Protein AF-A0A2R5G4V4-F1 (afdb_monomer_lite)

pLDDT: mean 95.09, std 6.28, range [59.59, 98.44]

Structure (mmCIF, N/CA/C/O backbone):
data_AF-A0A2R5G4V4-F1
#
_entry.id   AF-A0A2R5G4V4-F1
#
loop_
_atom_site.group_PDB
_atom_site.id
_atom_site.type_symbol
_atom_site.label_atom_id
_atom_site.label_alt_id
_atom_site.label_comp_id
_atom_site.label_asym_id
_atom_site.label_entity_id
_atom_site.label_seq_id
_atom_site.pdbx_PDB_ins_code
_atom_site.Cartn_x
_atom_site.Cartn_y
_atom_site.Cartn_z
_atom_site.occupancy
_atom_site.B_iso_or_equiv
_atom_site.auth_seq_id
_atom_site.auth_comp_id
_atom_site.auth_asym_id
_atom_site.auth_atom_id
_atom_site.pdbx_PDB_model_num
ATOM 1 N N . MET A 1 1 ? -17.196 3.713 20.883 1.00 59.59 1 MET A N 1
ATOM 2 C CA . MET A 1 1 ? -15.759 4.030 21.013 1.00 59.59 1 MET A CA 1
ATOM 3 C C . MET A 1 1 ? -15.011 2.872 20.388 1.00 59.59 1 MET A C 1
ATOM 5 O O . MET A 1 1 ? -15.288 1.746 20.779 1.00 59.59 1 MET A O 1
ATOM 9 N N . THR A 1 2 ? -14.188 3.114 19.372 1.00 73.62 2 THR A N 1
ATOM 10 C CA . THR A 1 2 ? -13.410 2.059 18.707 1.00 73.62 2 THR A CA 1
ATOM 11 C C . THR A 1 2 ? -12.350 1.530 19.673 1.00 73.62 2 THR A C 1
ATOM 13 O O . THR A 1 2 ? -11.767 2.317 20.420 1.00 73.62 2 THR A O 1
ATOM 16 N N . ASP A 1 3 ? -12.135 0.214 19.695 1.00 90.75 3 ASP A N 1
ATOM 17 C CA . ASP A 1 3 ? -11.136 -0.425 20.557 1.00 90.75 3 ASP A CA 1
ATOM 18 C C . ASP A 1 3 ? -9.741 0.197 20.300 1.00 90.75 3 ASP A C 1
ATOM 20 O O . ASP A 1 3 ? -9.321 0.290 19.140 1.00 90.75 3 ASP A O 1
ATOM 24 N N . PRO A 1 4 ? -9.003 0.643 21.337 1.00 92.00 4 PRO A N 1
ATOM 25 C CA . PRO A 1 4 ? -7.662 1.205 21.171 1.00 92.00 4 PRO A CA 1
ATOM 26 C C . PRO A 1 4 ? -6.694 0.303 20.385 1.00 92.00 4 PRO A C 1
ATOM 28 O O . PRO A 1 4 ? -5.849 0.811 19.646 1.00 92.00 4 PRO A O 1
ATOM 31 N N . GLN A 1 5 ? -6.823 -1.023 20.490 1.00 91.62 5 GLN A N 1
ATOM 32 C CA . GLN A 1 5 ? -6.008 -1.983 19.737 1.00 91.62 5 GLN A CA 1
ATOM 33 C C . GLN A 1 5 ? -6.367 -2.014 18.247 1.00 91.62 5 GLN A C 1
ATOM 35 O O . GLN A 1 5 ? -5.481 -2.148 17.396 1.00 91.62 5 GLN A O 1
ATOM 40 N N . VAL A 1 6 ? -7.650 -1.846 17.919 1.00 93.44 6 VAL A N 1
ATOM 41 C CA . VAL A 1 6 ? -8.123 -1.729 16.532 1.00 93.44 6 VAL A CA 1
ATOM 42 C C . VAL A 1 6 ? -7.543 -0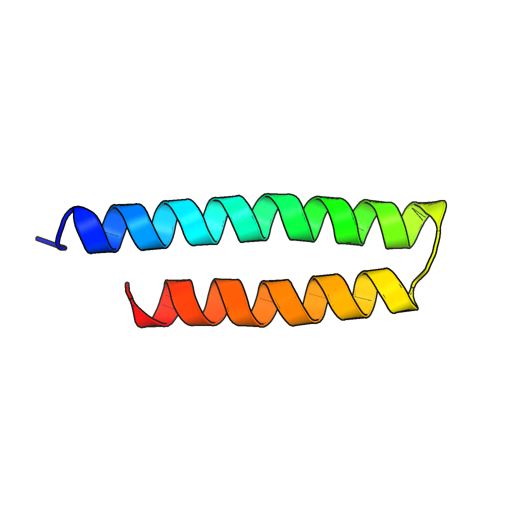.472 15.888 1.00 93.44 6 VAL A C 1
ATOM 44 O O . VAL A 1 6 ? -6.960 -0.541 14.804 1.00 93.44 6 VAL A O 1
ATOM 47 N N . LEU A 1 7 ? -7.599 0.661 16.595 1.00 94.94 7 LEU A N 1
ATOM 48 C CA . LEU A 1 7 ? -7.011 1.917 16.123 1.00 94.94 7 LEU A CA 1
ATOM 49 C C . LEU A 1 7 ? -5.492 1.803 15.937 1.00 94.94 7 LEU A C 1
ATOM 51 O O . LEU A 1 7 ? -4.966 2.242 14.915 1.00 94.94 7 LEU A O 1
ATOM 55 N N . GLN A 1 8 ? -4.785 1.165 16.873 1.00 95.25 8 GLN A N 1
ATOM 56 C CA . GLN A 1 8 ? -3.341 0.952 16.752 1.00 95.25 8 GLN A CA 1
ATOM 57 C C . GLN A 1 8 ? -2.985 0.076 15.541 1.00 95.25 8 GLN A C 1
ATOM 59 O O . GLN A 1 8 ? -2.025 0.372 14.825 1.00 95.25 8 GLN A O 1
ATOM 64 N N . THR A 1 9 ? -3.761 -0.980 15.287 1.00 95.38 9 THR A N 1
ATOM 65 C CA . THR A 1 9 ? -3.580 -1.855 14.117 1.00 95.38 9 THR A CA 1
ATOM 66 C C . THR A 1 9 ? -3.776 -1.079 12.817 1.00 95.38 9 THR A C 1
ATOM 68 O O . THR A 1 9 ? -2.941 -1.171 11.913 1.00 95.38 9 THR A O 1
ATOM 71 N N . ALA A 1 10 ? -4.824 -0.257 12.744 1.00 95.94 10 ALA A N 1
ATOM 72 C CA . ALA A 1 10 ? -5.098 0.583 11.586 1.00 95.94 10 ALA A CA 1
ATOM 73 C C . ALA A 1 10 ? -3.978 1.607 11.329 1.00 95.94 10 ALA A C 1
ATOM 75 O O . ALA A 1 10 ? -3.514 1.740 10.195 1.00 95.94 10 ALA A O 1
ATOM 76 N N . ILE A 1 11 ? -3.486 2.275 12.380 1.00 97.00 11 ILE A N 1
ATOM 77 C CA . ILE A 1 11 ? -2.372 3.235 12.292 1.00 97.00 11 ILE A CA 1
ATOM 78 C C . ILE A 1 11 ? -1.101 2.546 11.784 1.00 97.00 11 ILE A C 1
ATOM 80 O O . ILE A 1 11 ? -0.462 3.035 10.851 1.00 97.00 11 ILE A O 1
ATOM 84 N N . ASN A 1 12 ? -0.750 1.391 12.355 1.00 97.50 12 ASN A N 1
ATOM 85 C CA . ASN A 1 12 ? 0.443 0.645 11.954 1.00 97.50 12 ASN A CA 1
ATOM 86 C C . ASN A 1 12 ? 0.355 0.179 10.494 1.00 97.50 12 ASN A C 1
ATOM 88 O O . ASN A 1 12 ? 1.331 0.288 9.747 1.00 97.50 12 ASN A O 1
ATOM 92 N N . GLY A 1 13 ? -0.815 -0.304 10.068 1.00 97.75 13 GLY A N 1
ATOM 93 C CA . GLY A 1 13 ? -1.053 -0.699 8.681 1.00 97.75 13 GLY A CA 1
ATOM 94 C C . GLY A 1 13 ? -0.949 0.481 7.713 1.00 97.75 1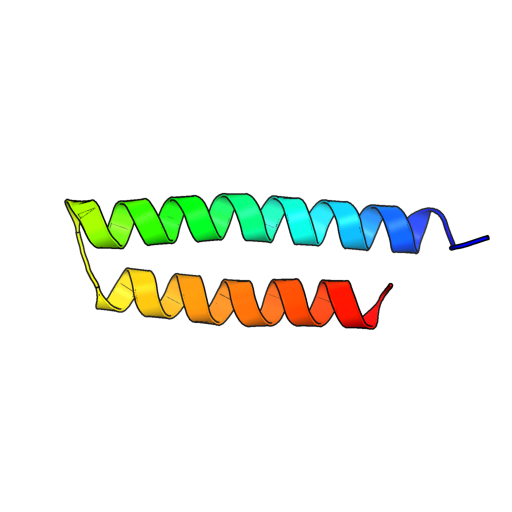3 GLY A C 1
ATOM 95 O O . GLY A 1 13 ? -0.274 0.373 6.691 1.00 97.75 13 GLY A O 1
ATOM 96 N N . ALA A 1 14 ? -1.530 1.633 8.056 1.00 97.69 14 ALA A N 1
ATOM 97 C CA . ALA A 1 14 ? -1.437 2.845 7.242 1.00 97.69 14 ALA A CA 1
ATOM 98 C C . ALA A 1 14 ? 0.010 3.364 7.126 1.00 97.69 14 ALA A C 1
ATOM 100 O O . ALA A 1 14 ? 0.445 3.742 6.037 1.00 97.69 14 ALA A O 1
ATOM 101 N N . ALA A 1 15 ? 0.786 3.328 8.215 1.00 98.31 15 ALA A N 1
ATOM 102 C CA . ALA A 1 15 ? 2.199 3.714 8.206 1.00 98.31 15 ALA A CA 1
ATOM 103 C C . ALA A 1 15 ? 3.062 2.773 7.343 1.00 98.31 15 ALA A C 1
ATOM 105 O O . ALA A 1 15 ? 3.939 3.227 6.597 1.00 98.31 15 ALA A O 1
ATOM 106 N N . ASN A 1 16 ? 2.787 1.466 7.403 1.00 98.19 16 ASN A N 1
ATOM 107 C CA . ASN A 1 16 ? 3.424 0.474 6.538 1.00 98.19 16 ASN A CA 1
ATOM 108 C C . ASN A 1 16 ? 3.092 0.746 5.062 1.00 98.19 16 ASN A C 1
ATOM 110 O O . ASN A 1 16 ? 4.003 0.885 4.243 1.00 98.19 16 ASN A O 1
ATOM 114 N N . ALA A 1 17 ? 1.806 0.949 4.754 1.00 98.31 17 ALA A N 1
ATOM 115 C CA . ALA A 1 17 ? 1.350 1.299 3.415 1.00 98.31 17 ALA A CA 1
ATOM 116 C C . ALA A 1 17 ? 2.051 2.545 2.868 1.00 98.31 17 ALA A C 1
ATOM 118 O O . ALA A 1 17 ? 2.571 2.519 1.754 1.00 98.31 17 ALA A O 1
ATOM 119 N N . HIS A 1 18 ? 2.139 3.609 3.666 1.00 98.25 18 HIS A N 1
ATOM 120 C CA . HIS A 1 18 ? 2.829 4.837 3.280 1.00 98.25 18 HIS A CA 1
ATOM 121 C C 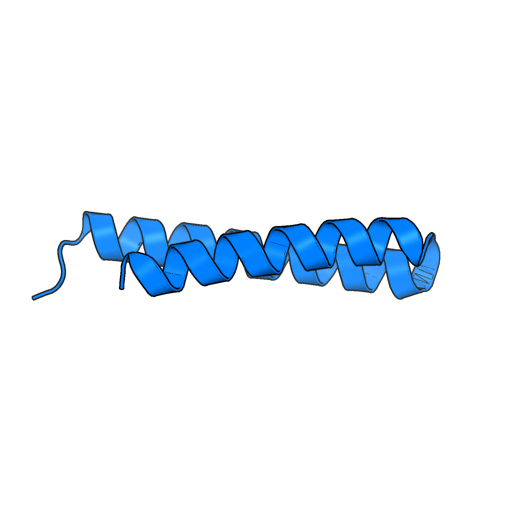. HIS A 1 18 ? 4.300 4.587 2.907 1.00 98.25 18 HIS A C 1
ATOM 123 O O . HIS A 1 18 ? 4.751 5.004 1.839 1.00 98.25 18 HIS A O 1
ATOM 129 N N . THR A 1 19 ? 5.031 3.850 3.746 1.00 98.44 19 THR A N 1
ATOM 130 C CA . THR A 1 19 ? 6.444 3.520 3.499 1.00 98.44 19 THR A CA 1
ATOM 131 C C . THR A 1 19 ? 6.609 2.677 2.233 1.00 98.44 19 THR A C 1
ATOM 133 O O . THR A 1 19 ? 7.453 2.978 1.387 1.00 98.44 19 THR A O 1
ATOM 136 N N . GLY A 1 20 ? 5.768 1.655 2.056 1.00 98.31 20 GLY A N 1
ATOM 137 C CA . GLY A 1 20 ? 5.803 0.797 0.876 1.00 98.31 20 GLY A CA 1
ATOM 138 C C . GLY A 1 20 ? 5.450 1.536 -0.417 1.00 98.31 20 GLY A C 1
ATOM 139 O O . GLY A 1 20 ? 6.086 1.312 -1.444 1.00 98.31 20 GLY A O 1
ATOM 140 N N . LEU A 1 21 ? 4.490 2.463 -0.384 1.00 98.31 21 LEU A N 1
ATOM 141 C CA . LEU A 1 21 ? 4.174 3.310 -1.539 1.00 98.31 21 LEU A CA 1
ATOM 142 C C . LEU A 1 21 ? 5.359 4.208 -1.911 1.00 98.31 21 LEU A C 1
ATOM 144 O O . LEU A 1 21 ? 5.663 4.361 -3.095 1.00 98.31 21 LEU A O 1
ATOM 148 N N . TYR A 1 22 ? 6.072 4.742 -0.917 1.00 98.25 22 TYR A N 1
ATOM 149 C CA . TYR A 1 22 ? 7.281 5.527 -1.155 1.00 98.25 22 TYR A CA 1
ATOM 150 C C . TYR A 1 22 ? 8.381 4.694 -1.828 1.00 98.25 22 TYR A C 1
ATOM 152 O O . TYR A 1 22 ? 9.018 5.153 -2.778 1.00 98.25 22 TYR A O 1
ATOM 160 N N . GLN A 1 23 ? 8.554 3.441 -1.397 1.00 98.00 23 GLN A N 1
ATOM 161 C CA . GLN A 1 23 ? 9.480 2.507 -2.036 1.00 98.00 23 GLN A CA 1
ATOM 162 C C . GLN A 1 23 ? 9.060 2.193 -3.477 1.00 98.00 23 GLN A C 1
ATOM 164 O O . GLN A 1 23 ? 9.894 2.234 -4.374 1.00 98.00 23 GLN A O 1
ATOM 169 N N . ALA A 1 24 ? 7.772 1.961 -3.743 1.00 98.12 24 ALA A N 1
ATOM 170 C CA . ALA A 1 24 ? 7.300 1.738 -5.109 1.00 98.12 24 ALA A CA 1
ATOM 171 C C . ALA A 1 24 ? 7.589 2.937 -6.028 1.00 98.12 24 ALA A C 1
ATOM 173 O O . ALA A 1 24 ? 7.984 2.751 -7.176 1.00 98.12 24 ALA A O 1
ATOM 174 N N . ILE A 1 25 ? 7.431 4.168 -5.527 1.00 98.00 25 ILE A N 1
ATOM 175 C CA . ILE A 1 25 ? 7.791 5.384 -6.272 1.00 98.00 25 ILE A CA 1
ATOM 176 C C . ILE A 1 25 ? 9.296 5.426 -6.550 1.00 98.00 25 ILE A C 1
ATOM 178 O O . ILE A 1 25 ? 9.695 5.814 -7.649 1.00 98.00 25 ILE A O 1
ATOM 182 N N . HIS A 1 26 ? 10.128 5.031 -5.585 1.00 97.81 26 HIS A N 1
ATOM 183 C CA . HIS A 1 26 ? 11.571 4.929 -5.789 1.00 97.81 26 HIS A CA 1
ATOM 184 C C . HIS A 1 26 ? 11.911 3.927 -6.903 1.00 97.81 26 HIS A C 1
ATOM 186 O O . HIS A 1 26 ? 12.614 4.290 -7.847 1.00 97.81 26 HIS A O 1
ATOM 192 N N . GLU A 1 27 ? 11.337 2.723 -6.853 1.00 97.81 27 GLU A N 1
ATOM 193 C CA . GLU A 1 27 ? 11.537 1.684 -7.870 1.00 97.81 27 GLU A CA 1
ATOM 194 C C . GLU A 1 27 ? 11.101 2.148 -9.267 1.00 97.81 27 GLU A C 1
ATOM 196 O O . GLU A 1 27 ? 11.838 1.971 -10.238 1.00 97.81 27 GLU A O 1
ATOM 201 N N . LEU A 1 28 ? 9.947 2.823 -9.371 1.00 96.50 28 LEU A N 1
ATOM 202 C CA . LEU A 1 28 ? 9.468 3.407 -10.632 1.00 96.50 28 LEU A CA 1
ATOM 203 C C . LEU A 1 28 ? 10.437 4.438 -11.216 1.00 96.50 28 LEU A C 1
ATOM 205 O O . LEU A 1 28 ? 10.499 4.587 -12.434 1.00 96.50 28 LEU A O 1
ATOM 209 N N . ARG A 1 29 ? 11.146 5.184 -10.363 1.00 96.12 29 ARG A N 1
ATOM 210 C CA . ARG A 1 29 ? 12.045 6.263 -10.791 1.00 96.12 29 ARG A CA 1
ATOM 211 C C . ARG A 1 29 ? 13.440 5.776 -11.157 1.00 96.12 29 ARG A C 1
ATOM 213 O O . ARG A 1 29 ? 14.077 6.406 -11.998 1.00 96.12 29 ARG A O 1
ATOM 220 N N . HIS A 1 30 ? 13.931 4.724 -10.508 1.00 93.62 30 HIS A N 1
ATOM 221 C CA . HIS A 1 30 ? 15.366 4.433 -10.506 1.00 93.62 30 HIS A CA 1
ATOM 222 C C . HIS A 1 30 ? 15.742 2.999 -10.877 1.00 93.62 30 HIS A C 1
ATOM 224 O O . HIS A 1 30 ? 16.910 2.774 -11.185 1.00 93.62 30 HIS A O 1
ATOM 230 N N . ALA A 1 31 ? 14.807 2.046 -10.864 1.00 89.19 31 ALA A N 1
ATOM 231 C CA . ALA A 1 31 ? 15.168 0.634 -10.951 1.00 89.19 31 ALA A CA 1
ATOM 232 C C . ALA A 1 31 ? 14.205 -0.185 -11.819 1.00 89.19 31 ALA A C 1
ATOM 234 O O . ALA A 1 31 ? 14.506 -0.429 -12.989 1.00 89.19 31 ALA A O 1
ATOM 235 N N . SER A 1 32 ? 13.066 -0.634 -11.280 1.00 93.62 32 SER A N 1
ATOM 236 C CA . SER A 1 32 ? 12.223 -1.628 -11.954 1.00 93.62 32 SER A CA 1
ATOM 237 C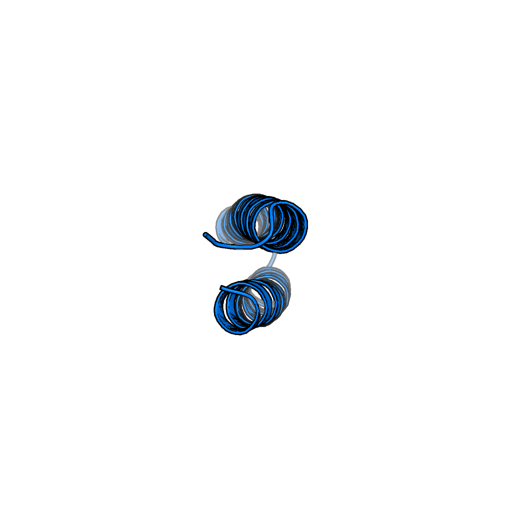 C . SER A 1 32 ? 10.725 -1.379 -11.799 1.00 93.62 32 SER A C 1
ATOM 239 O O . SER A 1 32 ? 10.147 -1.451 -10.715 1.00 93.62 32 SER A O 1
ATOM 241 N N . VAL A 1 33 ? 10.043 -1.224 -12.939 1.00 95.44 33 VAL A N 1
ATOM 242 C CA . VAL A 1 33 ? 8.572 -1.157 -12.997 1.00 95.44 33 VAL A CA 1
ATOM 243 C C . VAL A 1 33 ? 7.925 -2.446 -12.476 1.00 95.44 33 VAL A C 1
ATOM 245 O O . VAL A 1 33 ? 6.832 -2.404 -11.911 1.00 95.44 33 VAL A O 1
ATOM 248 N N . ASN A 1 34 ? 8.573 -3.602 -12.647 1.00 97.12 34 ASN A N 1
ATOM 249 C CA . ASN A 1 34 ? 8.027 -4.874 -12.170 1.00 97.12 34 ASN A CA 1
ATOM 250 C C . ASN A 1 34 ? 8.087 -4.977 -10.644 1.00 97.12 34 ASN A C 1
ATOM 252 O O . ASN A 1 34 ? 7.112 -5.415 -10.032 1.00 97.12 34 ASN A O 1
ATOM 256 N N . GLU A 1 35 ? 9.181 -4.531 -10.028 1.00 96.06 35 GLU A N 1
ATOM 257 C CA . GLU A 1 35 ? 9.297 -4.492 -8.567 1.00 96.06 35 GLU A CA 1
ATOM 258 C C . GLU A 1 35 ? 8.317 -3.485 -7.972 1.00 96.06 35 GLU A C 1
ATOM 260 O O . GLU A 1 35 ? 7.558 -3.825 -7.062 1.00 96.06 35 GLU A O 1
ATOM 265 N N . ALA A 1 36 ? 8.209 -2.298 -8.576 1.00 98.00 36 ALA A N 1
ATOM 266 C CA . ALA A 1 36 ? 7.200 -1.321 -8.194 1.00 98.00 36 ALA A CA 1
ATOM 267 C C . ALA A 1 36 ? 5.777 -1.901 -8.218 1.00 98.00 36 ALA A C 1
ATOM 269 O O . ALA A 1 36 ? 5.022 -1.717 -7.264 1.00 98.00 36 ALA A O 1
ATOM 270 N N . LYS A 1 37 ? 5.405 -2.645 -9.270 1.00 97.81 37 LYS A N 1
ATOM 271 C CA . LYS A 1 37 ? 4.091 -3.306 -9.357 1.00 97.81 37 LYS A CA 1
ATOM 272 C C . LYS A 1 37 ? 3.865 -4.304 -8.221 1.00 97.81 37 LYS A C 1
ATOM 274 O O . LYS A 1 37 ? 2.771 -4.331 -7.660 1.00 97.81 37 LYS A O 1
ATOM 279 N N . GLN A 1 38 ? 4.871 -5.103 -7.865 1.00 98.19 38 GLN A N 1
ATOM 280 C CA . GLN A 1 38 ? 4.758 -6.054 -6.754 1.00 98.19 38 GLN A CA 1
ATOM 281 C C . GLN A 1 38 ? 4.580 -5.339 -5.410 1.00 98.19 38 GLN A C 1
ATOM 283 O O . GLN A 1 38 ? 3.742 -5.742 -4.599 1.00 98.19 38 GLN A O 1
ATOM 288 N N . ILE A 1 39 ? 5.326 -4.254 -5.187 1.00 98.06 39 ILE A N 1
ATOM 289 C CA . ILE A 1 39 ? 5.203 -3.446 -3.971 1.00 98.06 39 ILE A CA 1
ATOM 290 C C . ILE A 1 39 ? 3.813 -2.802 -3.906 1.00 98.06 39 ILE A C 1
ATOM 292 O O . ILE A 1 39 ? 3.155 -2.901 -2.871 1.00 98.06 39 ILE A O 1
ATOM 296 N N . LEU A 1 40 ? 3.328 -2.218 -5.008 1.00 98.06 40 LEU A N 1
ATOM 297 C CA . LEU A 1 40 ? 1.984 -1.636 -5.094 1.00 98.06 40 LEU A CA 1
ATOM 298 C C . LEU A 1 40 ? 0.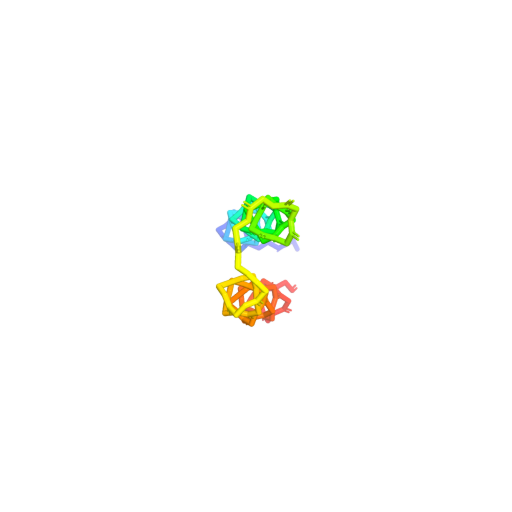893 -2.670 -4.794 1.00 98.06 40 LEU A C 1
ATOM 300 O O . LEU A 1 40 ? 0.008 -2.399 -3.984 1.00 98.06 40 LEU A O 1
ATOM 304 N N . ALA A 1 41 ? 0.979 -3.871 -5.374 1.00 98.00 41 ALA A N 1
ATOM 305 C CA . ALA A 1 41 ? 0.031 -4.951 -5.103 1.00 98.00 41 ALA A CA 1
ATOM 306 C C . ALA A 1 41 ? 0.001 -5.333 -3.612 1.00 98.00 41 ALA A C 1
ATOM 308 O O . ALA A 1 41 ? -1.072 -5.527 -3.038 1.00 98.00 41 ALA A O 1
ATOM 309 N N . ARG A 1 42 ? 1.169 -5.374 -2.955 1.00 98.06 42 ARG A N 1
ATOM 310 C CA . ARG A 1 42 ? 1.259 -5.613 -1.508 1.00 98.06 42 ARG A CA 1
ATOM 311 C C . ARG A 1 42 ? 0.598 -4.493 -0.702 1.00 98.06 42 ARG A C 1
ATOM 313 O O . ARG A 1 42 ? -0.132 -4.792 0.239 1.00 98.06 42 ARG A O 1
ATOM 320 N N . GLN A 1 43 ? 0.809 -3.228 -1.070 1.00 98.06 43 GLN A N 1
ATOM 321 C CA . GLN A 1 43 ? 0.215 -2.104 -0.334 1.00 98.06 43 GLN A CA 1
ATOM 322 C C . GLN A 1 43 ? -1.308 -2.036 -0.478 1.00 98.06 43 GLN A C 1
ATOM 324 O O . GLN A 1 43 ? -1.982 -1.673 0.483 1.00 98.06 43 GLN A O 1
ATOM 329 N N . ILE A 1 44 ? -1.868 -2.463 -1.616 1.00 97.56 44 ILE A N 1
ATOM 330 C CA . ILE A 1 44 ? -3.324 -2.623 -1.770 1.00 97.56 44 ILE A CA 1
ATOM 331 C C . ILE A 1 44 ? -3.868 -3.610 -0.729 1.00 97.56 44 ILE A C 1
ATOM 333 O O . ILE A 1 44 ? -4.858 -3.310 -0.066 1.00 97.56 44 ILE A O 1
ATOM 337 N N . ALA A 1 45 ? -3.203 -4.753 -0.530 1.00 97.12 45 ALA A N 1
ATOM 338 C CA . ALA A 1 45 ? -3.621 -5.737 0.470 1.00 97.12 45 ALA A CA 1
ATOM 339 C C . ALA A 1 45 ? -3.506 -5.200 1.910 1.00 97.12 45 ALA A C 1
ATOM 341 O O . ALA A 1 45 ? -4.403 -5.418 2.723 1.00 97.12 45 ALA A O 1
ATOM 342 N N . VAL A 1 46 ? -2.437 -4.459 2.227 1.00 97.44 46 VAL A N 1
ATOM 343 C CA . VAL A 1 46 ? -2.271 -3.820 3.545 1.00 97.44 46 VAL A CA 1
ATOM 344 C C . VAL A 1 46 ? -3.398 -2.822 3.814 1.00 97.44 46 VAL A C 1
ATOM 346 O O . VAL A 1 46 ? -4.010 -2.867 4.879 1.00 97.44 46 VAL A O 1
ATOM 349 N N . LEU A 1 47 ? -3.713 -1.954 2.850 1.00 97.62 47 LEU A N 1
ATOM 350 C CA . LEU A 1 47 ? -4.788 -0.970 2.993 1.00 97.62 47 LEU A CA 1
ATOM 351 C C . LEU A 1 47 ? -6.168 -1.626 3.078 1.00 97.62 47 LEU A C 1
ATOM 353 O O . LEU A 1 47 ? -6.991 -1.194 3.880 1.00 97.62 47 LEU A O 1
ATOM 357 N N . ALA A 1 48 ? -6.412 -2.697 2.319 1.00 96.75 48 ALA A N 1
ATOM 358 C CA . ALA A 1 48 ? -7.641 -3.476 2.445 1.00 96.75 48 ALA A CA 1
ATOM 359 C C . ALA A 1 48 ? -7.801 -4.048 3.864 1.00 96.75 48 ALA A C 1
ATOM 361 O O . ALA A 1 48 ? -8.878 -3.952 4.445 1.00 96.75 48 ALA A O 1
ATOM 362 N N . ASN A 1 49 ? -6.721 -4.566 4.458 1.00 94.69 49 ASN A N 1
ATOM 363 C CA . ASN A 1 49 ? -6.741 -5.047 5.841 1.00 94.69 49 ASN A CA 1
ATOM 364 C C . ASN A 1 49 ? -7.024 -3.924 6.845 1.00 94.69 49 ASN A C 1
ATOM 366 O O . ASN A 1 49 ? -7.796 -4.136 7.775 1.00 94.69 49 ASN A O 1
ATOM 370 N N . VAL A 1 50 ? -6.450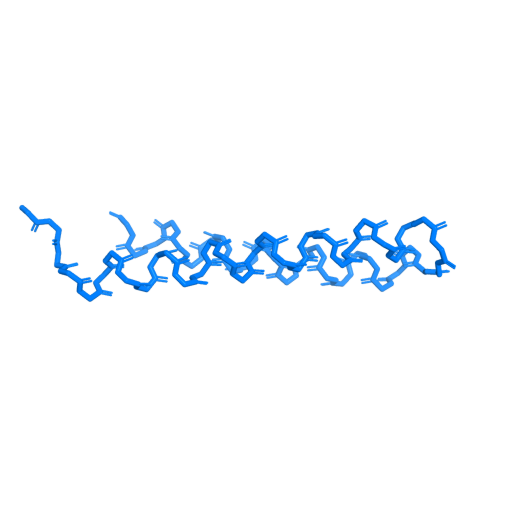 -2.732 6.647 1.00 95.94 50 VAL A N 1
ATOM 371 C CA . VAL A 1 50 ? -6.750 -1.552 7.478 1.00 95.94 50 VAL A CA 1
ATOM 372 C C . VAL A 1 50 ? -8.237 -1.196 7.409 1.00 95.94 50 VAL A C 1
ATOM 374 O O . VAL A 1 50 ? -8.851 -0.955 8.442 1.00 95.94 50 VAL A O 1
ATOM 377 N N . LEU A 1 51 ? -8.829 -1.205 6.214 1.00 95.00 51 LEU A N 1
ATOM 378 C CA . LEU A 1 51 ? -10.250 -0.898 6.028 1.00 95.00 51 LEU A CA 1
ATOM 379 C C . LEU A 1 51 ? -11.187 -1.965 6.604 1.00 95.00 51 LEU A C 1
ATOM 381 O O . LEU A 1 51 ? -12.313 -1.638 6.942 1.00 95.00 51 LEU A O 1
ATOM 385 N N . MET A 1 52 ? -10.752 -3.224 6.709 1.00 94.19 52 MET A N 1
ATOM 386 C CA . MET A 1 52 ? -11.563 -4.287 7.318 1.00 94.19 52 MET A CA 1
ATOM 387 C C . MET A 1 52 ? -11.616 -4.210 8.845 1.00 94.19 52 MET A C 1
ATOM 389 O O . MET A 1 52 ? -12.557 -4.732 9.438 1.00 94.19 52 MET A O 1
ATOM 393 N N . VAL A 1 53 ? -10.594 -3.630 9.483 1.00 90.12 53 VAL A N 1
ATOM 394 C CA . VAL A 1 53 ? -10.543 -3.523 10.949 1.00 90.12 53 VAL A CA 1
ATOM 395 C C . VAL A 1 53 ? -11.158 -2.226 11.476 1.00 90.12 53 VAL A C 1
ATOM 397 O O . VAL A 1 53 ? -11.520 -2.191 12.646 1.00 90.12 53 VAL A O 1
ATOM 400 N N . LEU A 1 54 ? -11.259 -1.182 10.646 1.00 87.81 54 LEU A N 1
ATOM 401 C CA . LEU A 1 54 ? -11.884 0.104 10.983 1.00 87.81 54 LEU A CA 1
ATOM 402 C C . LEU A 1 54 ? -13.408 0.064 10.834 1.00 87.81 54 LEU A C 1
ATOM 404 O O . LEU A 1 54 ? -14.071 0.669 11.707 1.00 87.81 54 LEU A O 1
#

Radius of gyration: 13.06 Å; chains: 1; bounding box: 31×12×34 Å

Sequence (54 aa):
MTDPQVLQTAINGAANAHTGLYQAIHELRHASVNEAKQILARQIAVLANVLMVL

Secondary structure (DSSP, 8-state):
---HHHHHHHHHHHHHHHHHHHHHHHHHHHS-HHHHHHHHHHHHHHHHHHHHH-

Foldseek 3Di:
DQDPVLVVLLVVLVVQLVVLLVVLVVCVVPNDPVVSVVSNVVSVVSNVVSVVSD

Organism: NCBI:txid2005467